Protein AF-A0A6I9MX17-F1 (afdb_monomer)

Sequence (128 aa):
QPFLLFFCVWSLCISLLQRCLQLEPYNEVCQYMKGLSHVAMGQFYEGIKAQTKVMLNDPLLGQKASSEYLKVKYLREYSRYLHSHLDIPVAEYNVDQDLPGNFKNHWAKNLPFLIEDYEEQPGLQPHI

Mean predicted aligned error: 5.18 Å

Structure (mmCIF, N/CA/C/O backbone):
data_AF-A0A6I9MX17-F1
#
_entry.id   AF-A0A6I9MX17-F1
#
loop_
_atom_site.group_PDB
_atom_site.id
_atom_site.type_symbol
_atom_site.label_atom_id
_atom_site.label_alt_id
_atom_site.label_comp_id
_atom_site.label_asym_id
_atom_site.label_entity_id
_atom_site.label_seq_id
_atom_site.pdbx_PDB_ins_code
_atom_site.Cartn_x
_atom_site.Cartn_y
_atom_site.Cartn_z
_atom_site.occupancy
_atom_site.B_iso_or_equiv
_atom_site.auth_seq_id
_atom_site.auth_comp_id
_atom_site.auth_asym_id
_atom_site.auth_atom_id
_atom_site.pdbx_PDB_model_num
ATOM 1 N N . GLN A 1 1 ? 27.988 -2.538 2.826 1.00 56.44 1 GLN A N 1
ATOM 2 C CA . GLN A 1 1 ? 27.744 -2.263 4.262 1.00 56.44 1 GLN A CA 1
ATOM 3 C C . GLN A 1 1 ? 26.447 -1.489 4.558 1.00 56.44 1 GLN A C 1
ATOM 5 O O . GLN A 1 1 ? 25.751 -1.949 5.455 1.00 56.44 1 GLN A O 1
ATOM 10 N N . PRO A 1 2 ? 26.039 -0.414 3.844 1.00 67.62 2 PRO A N 1
ATOM 11 C CA . PR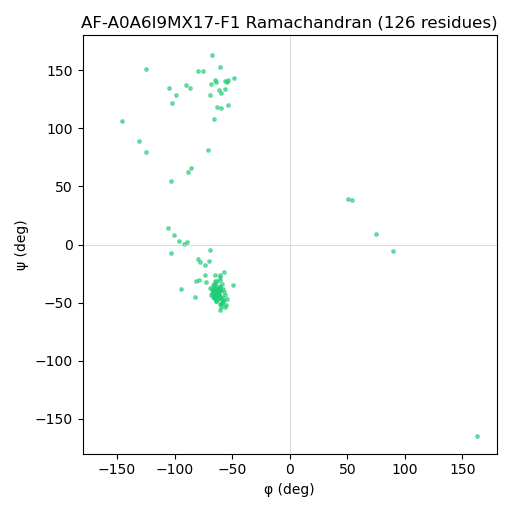O A 1 2 ? 24.799 0.314 4.182 1.00 67.62 2 PRO A CA 1
ATOM 12 C C . PRO A 1 2 ? 23.514 -0.509 3.985 1.00 67.62 2 PRO A C 1
ATOM 14 O O . PRO A 1 2 ? 22.604 -0.416 4.802 1.00 67.62 2 PRO A O 1
ATOM 17 N N . PHE A 1 3 ? 23.471 -1.388 2.976 1.00 67.00 3 PHE A N 1
ATOM 18 C CA . PHE A 1 3 ? 22.344 -2.307 2.773 1.00 67.00 3 PHE A CA 1
ATOM 19 C C . PHE A 1 3 ? 22.108 -3.218 3.983 1.00 67.00 3 PHE A C 1
ATOM 21 O O . PHE A 1 3 ? 20.993 -3.285 4.481 1.00 67.00 3 PHE A O 1
ATOM 28 N N . LEU A 1 4 ? 23.152 -3.855 4.528 1.00 69.62 4 LEU A N 1
ATOM 29 C CA . LEU A 1 4 ? 23.008 -4.727 5.703 1.00 69.62 4 LEU A CA 1
ATOM 30 C C . LEU A 1 4 ? 22.465 -3.979 6.930 1.00 69.62 4 LEU A C 1
ATOM 32 O O . LEU A 1 4 ? 21.668 -4.534 7.681 1.00 69.62 4 LEU A O 1
ATOM 36 N N . LEU A 1 5 ? 22.885 -2.725 7.127 1.00 73.06 5 LEU A N 1
ATOM 37 C CA . LEU A 1 5 ? 22.386 -1.892 8.219 1.00 73.06 5 LEU A CA 1
ATOM 38 C C . LEU A 1 5 ? 20.893 -1.588 8.033 1.00 73.06 5 LEU A C 1
ATOM 40 O O . LEU A 1 5 ? 20.127 -1.716 8.981 1.00 73.06 5 LEU A O 1
ATOM 44 N N . PHE A 1 6 ? 20.476 -1.266 6.806 1.00 74.25 6 PHE A N 1
ATOM 45 C CA . PHE A 1 6 ? 19.072 -1.045 6.461 1.00 74.25 6 PHE A CA 1
ATOM 46 C C . PHE A 1 6 ? 18.225 -2.297 6.735 1.00 74.25 6 PHE A C 1
ATOM 48 O O . PHE A 1 6 ? 17.253 -2.224 7.481 1.00 74.25 6 PHE A O 1
ATOM 55 N N . PHE A 1 7 ? 18.650 -3.465 6.237 1.00 77.38 7 PHE A N 1
ATOM 56 C CA . PHE A 1 7 ? 17.981 -4.746 6.503 1.00 77.38 7 PHE A CA 1
ATOM 57 C C . PHE A 1 7 ? 17.876 -5.053 8.008 1.00 77.38 7 PHE A C 1
ATOM 59 O O . PHE A 1 7 ? 16.836 -5.507 8.486 1.00 77.38 7 PHE A O 1
ATOM 66 N N . CYS A 1 8 ? 18.932 -4.775 8.778 1.00 78.62 8 CYS A N 1
ATOM 67 C CA . CYS A 1 8 ? 18.941 -4.986 10.225 1.00 78.62 8 CYS A CA 1
ATOM 68 C C . CYS A 1 8 ? 17.939 -4.072 10.953 1.00 78.62 8 CYS A C 1
ATOM 70 O O . CYS A 1 8 ? 17.193 -4.538 11.813 1.00 78.62 8 CYS A O 1
ATOM 72 N N . VAL A 1 9 ? 17.870 -2.791 10.573 1.00 88.69 9 VAL A N 1
ATOM 73 C CA . VAL A 1 9 ? 16.949 -1.811 11.174 1.00 88.69 9 VAL A CA 1
ATOM 74 C C . VAL A 1 9 ? 15.490 -2.209 10.953 1.00 88.69 9 VAL A C 1
ATOM 76 O O . VAL A 1 9 ? 14.713 -2.221 11.908 1.00 88.69 9 VAL A O 1
ATOM 79 N N . TRP A 1 10 ? 15.110 -2.588 9.732 1.00 88.38 10 TRP A N 1
ATOM 80 C CA . TRP A 1 10 ? 13.732 -3.000 9.446 1.00 88.38 10 TRP A CA 1
ATOM 81 C C . TRP A 1 10 ? 13.370 -4.335 10.090 1.00 88.38 10 TRP A C 1
ATOM 83 O O . TRP A 1 10 ? 12.270 -4.475 10.618 1.00 88.38 10 TRP A O 1
ATOM 93 N N . SER A 1 11 ? 14.301 -5.290 10.131 1.00 89.50 11 SER A N 1
ATOM 94 C CA . SER A 1 11 ? 14.105 -6.553 10.851 1.00 89.50 11 SER A CA 1
ATOM 95 C C . SER A 1 11 ? 13.861 -6.325 12.350 1.00 89.50 11 SER A C 1
ATOM 97 O O . SER A 1 11 ? 12.902 -6.849 12.925 1.00 89.50 11 SER A O 1
ATOM 99 N N . LEU A 1 12 ? 14.663 -5.458 12.982 1.00 92.62 12 LEU A N 1
ATOM 100 C CA . LEU A 1 12 ? 14.451 -5.063 14.374 1.00 92.62 12 LEU A CA 1
ATOM 101 C C . LEU A 1 12 ? 13.095 -4.365 14.553 1.00 92.62 12 LEU A C 1
ATOM 103 O O . LEU A 1 12 ? 12.365 -4.688 15.492 1.00 92.62 12 LEU A O 1
ATOM 107 N N . CYS A 1 13 ? 12.729 -3.465 13.636 1.00 93.50 13 CYS A N 1
ATOM 108 C CA . CYS A 1 13 ? 11.446 -2.764 13.648 1.00 93.50 13 CYS A CA 1
ATOM 109 C C . CYS A 1 13 ? 10.265 -3.746 13.635 1.00 93.50 13 CYS A C 1
ATOM 111 O O . CYS A 1 13 ? 9.387 -3.659 14.494 1.00 93.50 13 CYS A O 1
ATOM 113 N N . ILE A 1 14 ? 10.289 -4.748 12.748 1.00 95.12 14 ILE A N 1
ATOM 114 C CA . ILE A 1 14 ? 9.260 -5.796 12.678 1.00 95.12 14 ILE A CA 1
ATOM 115 C C . ILE A 1 14 ? 9.120 -6.515 14.027 1.00 95.12 14 ILE A C 1
ATOM 117 O O . ILE A 1 14 ? 8.000 -6.713 14.501 1.00 95.12 14 ILE A O 1
ATOM 121 N N . SER A 1 15 ? 10.234 -6.857 14.686 1.00 94.69 15 SER A N 1
ATOM 122 C CA . SER A 1 15 ? 10.196 -7.545 15.985 1.00 94.69 15 SER A CA 1
ATOM 123 C C . SER A 1 15 ? 9.573 -6.692 17.103 1.00 94.69 15 SER A C 1
ATOM 125 O O . SER A 1 15 ? 8.795 -7.199 17.914 1.00 94.69 15 SER A O 1
ATOM 127 N N . LEU A 1 16 ? 9.861 -5.385 17.125 1.00 95.00 16 LEU A N 1
ATOM 128 C CA . LEU A 1 16 ? 9.291 -4.439 18.088 1.00 95.00 16 LEU A CA 1
ATOM 129 C C . LEU A 1 16 ? 7.793 -4.241 17.849 1.00 95.00 16 LEU A C 1
ATOM 131 O O . LEU A 1 16 ? 7.001 -4.273 18.790 1.00 95.00 16 LEU A O 1
ATOM 135 N N . LEU A 1 17 ? 7.394 -4.106 16.587 1.00 96.12 17 LEU A N 1
ATOM 136 C CA . LEU A 1 17 ? 5.995 -3.954 16.198 1.00 96.12 17 LEU A CA 1
ATOM 137 C C . LEU A 1 17 ? 5.189 -5.220 16.490 1.00 96.12 17 LEU A C 1
ATOM 139 O 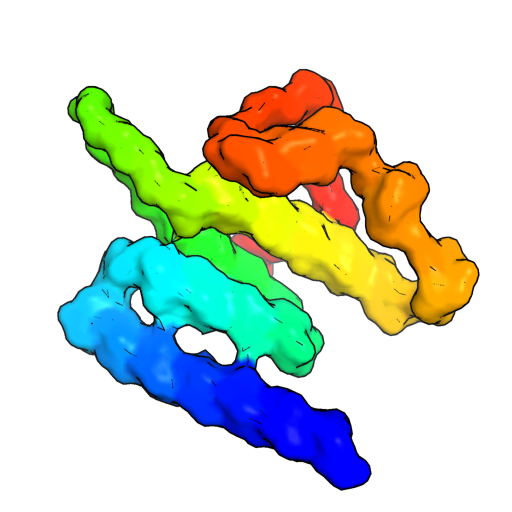O . LEU A 1 17 ? 4.043 -5.136 16.917 1.00 96.12 17 LEU A O 1
ATOM 143 N N . GLN A 1 18 ? 5.791 -6.402 16.351 1.00 95.12 18 GLN A N 1
ATOM 144 C CA . GLN A 1 18 ? 5.152 -7.648 16.763 1.00 95.12 18 GLN A CA 1
ATOM 145 C C . GLN A 1 18 ? 4.868 -7.676 18.269 1.00 95.12 18 GLN A C 1
ATOM 147 O O . GLN A 1 18 ? 3.788 -8.113 18.658 1.00 95.12 18 GLN A O 1
ATOM 152 N N . ARG A 1 19 ? 5.778 -7.167 19.109 1.00 96.50 19 ARG A N 1
ATOM 153 C CA . ARG A 1 19 ? 5.522 -7.010 20.552 1.00 96.50 19 ARG A CA 1
ATOM 154 C C . ARG A 1 19 ? 4.429 -5.979 20.829 1.00 96.50 19 ARG A C 1
ATOM 156 O O . ARG A 1 19 ? 3.569 -6.242 21.659 1.00 96.50 19 ARG A O 1
ATOM 163 N N . CYS A 1 20 ? 4.416 -4.853 20.110 1.00 95.94 20 CYS A N 1
ATOM 164 C CA . CYS A 1 20 ? 3.328 -3.874 20.215 1.00 95.94 20 CYS A CA 1
ATOM 165 C C . CYS A 1 20 ? 1.961 -4.532 19.962 1.00 95.94 20 CYS A C 1
ATOM 167 O O . CYS A 1 20 ? 1.043 -4.392 20.762 1.00 95.94 20 CYS A O 1
ATOM 169 N N . LEU A 1 21 ? 1.854 -5.337 18.902 1.00 94.88 21 LEU A N 1
ATOM 170 C CA . LEU A 1 21 ? 0.610 -6.015 18.529 1.00 94.88 21 LEU A CA 1
ATOM 171 C C . LEU A 1 21 ? 0.232 -7.189 19.443 1.00 94.88 21 LEU A C 1
ATOM 173 O O . LEU A 1 21 ? -0.914 -7.626 19.420 1.00 94.88 21 LEU A O 1
ATOM 177 N N . GLN A 1 22 ? 1.168 -7.716 20.236 1.00 95.69 22 GLN A N 1
ATOM 178 C CA . GLN A 1 22 ? 0.848 -8.676 21.299 1.00 95.69 22 GLN A CA 1
ATOM 179 C C . GLN A 1 22 ? 0.143 -7.998 22.479 1.00 95.69 22 GLN A C 1
ATOM 181 O O . GLN A 1 22 ? -0.688 -8.631 23.123 1.00 95.69 22 GLN A O 1
ATOM 186 N N . LEU A 1 23 ? 0.470 -6.731 22.752 1.00 96.31 23 LEU A N 1
ATOM 187 C CA . LEU A 1 23 ? -0.170 -5.932 23.799 1.00 96.31 23 LEU A CA 1
ATOM 188 C C . LEU A 1 23 ? -1.491 -5.330 23.306 1.00 96.31 23 LEU A C 1
ATOM 190 O O . LEU A 1 23 ? -2.503 -5.414 23.995 1.00 96.31 23 LEU A O 1
ATOM 194 N N . GLU A 1 24 ? -1.492 -4.772 22.094 1.00 93.50 24 GLU A N 1
ATOM 195 C CA . GLU A 1 24 ? -2.647 -4.118 21.476 1.00 93.50 24 GLU A CA 1
ATOM 196 C C . GLU A 1 24 ? -2.867 -4.632 20.039 1.00 93.50 24 GLU A C 1
ATOM 198 O O . GLU A 1 24 ? -2.359 -4.052 19.074 1.00 93.50 24 GLU A O 1
ATOM 203 N N . PRO A 1 25 ? -3.648 -5.714 19.850 1.00 90.00 25 PRO A N 1
ATOM 204 C CA . PRO A 1 25 ? -3.816 -6.357 18.540 1.00 90.00 25 PRO A CA 1
ATOM 205 C C . PRO A 1 25 ? -4.411 -5.461 17.445 1.00 90.00 25 PRO A C 1
ATOM 207 O O . PRO A 1 25 ? -4.128 -5.660 16.259 1.00 90.00 25 PRO A O 1
ATOM 210 N N . TYR A 1 26 ? -5.217 -4.474 17.841 1.00 87.94 26 TYR A N 1
ATOM 211 C CA . TYR A 1 26 ? -5.931 -3.560 16.945 1.00 87.94 26 TYR A CA 1
ATOM 212 C C . TYR A 1 26 ? -5.247 -2.195 16.797 1.00 87.94 26 TYR A C 1
ATOM 214 O O . TYR A 1 26 ? -5.820 -1.294 16.193 1.00 87.94 26 TYR A O 1
ATOM 222 N N . ASN A 1 27 ? -4.030 -2.019 17.327 1.00 92.06 27 ASN A N 1
ATOM 223 C CA . ASN A 1 27 ? -3.307 -0.758 17.202 1.00 92.06 27 ASN A CA 1
ATOM 224 C C . ASN A 1 27 ? -2.935 -0.491 15.731 1.00 92.06 27 ASN A C 1
ATOM 226 O O . ASN A 1 27 ? -2.052 -1.139 15.159 1.00 92.06 27 ASN A O 1
ATOM 230 N N . GLU A 1 28 ? -3.622 0.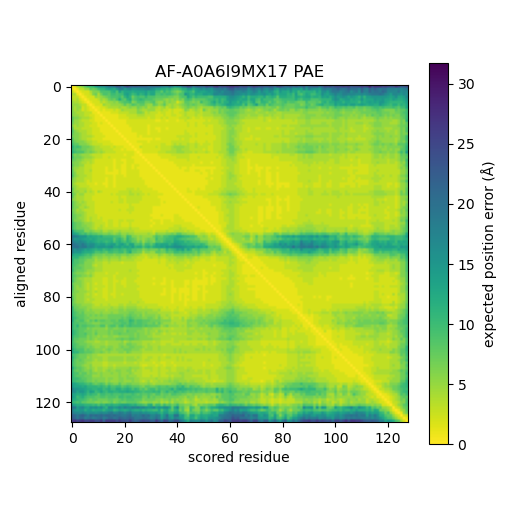472 15.118 1.00 92.50 28 GLU A N 1
ATOM 231 C CA . GLU A 1 28 ? -3.510 0.785 13.691 1.00 92.50 28 GLU A CA 1
ATOM 232 C C . GLU A 1 28 ? -2.113 1.277 13.306 1.00 92.50 28 GLU A C 1
ATOM 234 O O . GLU A 1 28 ? -1.615 0.904 12.247 1.00 92.50 28 GLU A O 1
ATOM 239 N N . VAL A 1 29 ? -1.440 2.033 14.181 1.00 93.75 29 VAL A N 1
ATOM 240 C CA . VAL A 1 29 ? -0.063 2.505 13.964 1.00 93.75 29 VAL A CA 1
ATOM 241 C C . VAL A 1 29 ? 0.897 1.329 13.902 1.00 93.75 29 VAL A C 1
ATOM 243 O O . VAL A 1 29 ? 1.689 1.222 12.964 1.00 93.75 29 VAL A O 1
ATOM 246 N N . CYS A 1 30 ? 0.807 0.409 14.861 1.00 95.12 30 CYS A N 1
ATOM 247 C CA . CYS A 1 30 ? 1.683 -0.753 14.891 1.00 95.12 30 CYS A CA 1
ATOM 248 C C . CYS A 1 30 ? 1.417 -1.711 13.721 1.00 95.12 30 CYS A C 1
ATOM 250 O O . CYS A 1 30 ? 2.368 -2.226 13.132 1.00 95.12 30 CYS A O 1
ATOM 252 N N . GLN A 1 31 ? 0.154 -1.911 13.330 1.00 94.50 31 GLN A N 1
ATOM 253 C CA . GLN A 1 31 ? -0.190 -2.705 12.145 1.00 94.50 31 GLN A CA 1
ATOM 254 C C . GLN A 1 31 ? 0.302 -2.032 10.850 1.00 94.50 31 GLN A C 1
ATOM 256 O O . GLN A 1 31 ? 0.929 -2.689 10.015 1.00 94.50 31 GLN A O 1
ATOM 261 N N . TYR A 1 32 ? 0.085 -0.721 10.698 1.00 95.56 32 TYR A N 1
ATOM 262 C CA . TYR A 1 32 ? 0.517 0.062 9.538 1.00 95.56 32 TYR A CA 1
ATOM 263 C C . TYR A 1 32 ? 2.040 0.031 9.372 1.00 95.56 32 TYR A C 1
ATOM 265 O O . TYR A 1 32 ? 2.548 -0.333 8.309 1.00 95.56 32 TYR A O 1
ATOM 273 N N . MET A 1 33 ? 2.782 0.339 10.440 1.00 96.19 33 MET A N 1
ATOM 274 C CA . MET A 1 33 ? 4.246 0.329 10.425 1.00 96.19 33 MET A CA 1
ATOM 275 C C . MET A 1 33 ? 4.808 -1.072 10.196 1.00 96.19 33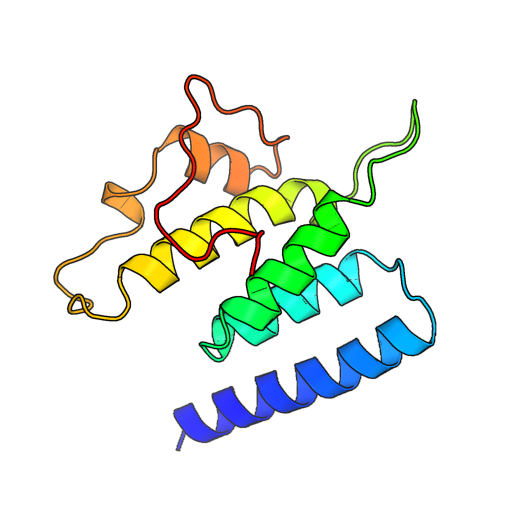 MET A C 1
ATOM 277 O O . MET A 1 33 ? 5.855 -1.215 9.560 1.00 96.19 33 MET A O 1
ATOM 281 N N . LYS A 1 34 ? 4.111 -2.117 10.661 1.00 95.69 34 LYS A N 1
ATOM 282 C CA . LYS A 1 34 ? 4.509 -3.504 10.400 1.00 95.69 34 LYS A CA 1
ATOM 283 C C . LYS A 1 34 ? 4.372 -3.820 8.915 1.00 95.69 34 LYS A C 1
ATOM 285 O O . LYS A 1 34 ? 5.303 -4.366 8.328 1.00 95.69 34 LYS A O 1
ATOM 290 N N . GLY A 1 35 ? 3.255 -3.423 8.306 1.00 95.38 35 GLY A N 1
ATOM 291 C CA . GLY A 1 35 ? 3.037 -3.552 6.868 1.00 95.38 35 GLY A CA 1
ATOM 292 C C . GLY A 1 35 ? 4.111 -2.836 6.051 1.00 95.38 35 GLY A C 1
ATOM 293 O O . GLY A 1 35 ? 4.723 -3.445 5.179 1.00 95.38 35 GLY A O 1
ATOM 294 N N . LEU A 1 36 ? 4.399 -1.573 6.382 1.00 95.62 36 LEU A N 1
ATOM 295 C CA . LEU A 1 36 ? 5.451 -0.791 5.727 1.00 95.62 36 LEU A CA 1
ATOM 296 C C . LEU A 1 36 ? 6.834 -1.448 5.860 1.00 95.62 36 LEU A C 1
ATOM 298 O O . LEU A 1 36 ? 7.558 -1.556 4.874 1.00 95.62 36 LEU A O 1
ATOM 302 N N . SER A 1 37 ? 7.182 -1.922 7.058 1.00 96.06 37 SER A N 1
ATOM 303 C CA . SER A 1 37 ? 8.475 -2.567 7.317 1.00 96.06 37 SER A CA 1
ATOM 304 C C . SER A 1 37 ? 8.656 -3.859 6.518 1.00 96.06 37 SER A C 1
ATOM 306 O O . SER A 1 37 ? 9.733 -4.099 5.978 1.00 96.06 37 SER A O 1
ATOM 308 N N . HIS A 1 38 ? 7.608 -4.681 6.399 1.00 96.19 38 HIS A N 1
ATOM 309 C CA . HIS A 1 38 ? 7.652 -5.884 5.564 1.00 96.19 38 HIS A CA 1
ATOM 310 C C . HIS A 1 38 ? 7.856 -5.539 4.083 1.00 96.19 38 HIS A C 1
ATOM 312 O O . HIS A 1 38 ? 8.702 -6.146 3.431 1.00 96.19 38 HIS A O 1
ATOM 318 N N . VAL A 1 39 ? 7.149 -4.533 3.560 1.00 94.88 39 VAL A N 1
ATOM 319 C CA . VAL A 1 39 ? 7.306 -4.076 2.166 1.00 94.88 39 VAL A CA 1
ATOM 320 C C . VAL A 1 39 ? 8.712 -3.535 1.911 1.00 94.88 39 VAL A C 1
ATOM 322 O O . VAL A 1 39 ? 9.328 -3.898 0.914 1.00 94.88 39 VAL A O 1
ATOM 325 N N . ALA A 1 40 ? 9.264 -2.743 2.836 1.00 93.38 40 ALA A N 1
ATOM 326 C CA . ALA A 1 40 ? 10.636 -2.234 2.746 1.00 93.38 40 ALA A CA 1
ATOM 327 C C . ALA A 1 40 ? 11.694 -3.355 2.720 1.00 93.38 40 ALA A C 1
ATOM 329 O O . ALA A 1 40 ? 12.776 -3.174 2.167 1.00 93.38 40 ALA A O 1
ATOM 330 N N . MET A 1 41 ? 11.370 -4.518 3.292 1.00 93.31 41 MET A N 1
ATOM 331 C CA . MET A 1 41 ? 12.197 -5.728 3.285 1.00 93.31 41 MET A CA 1
ATOM 332 C C . MET A 1 41 ? 11.936 -6.644 2.077 1.00 93.31 41 MET A C 1
ATOM 334 O O . MET A 1 41 ? 12.516 -7.726 2.007 1.00 93.31 41 MET A O 1
ATOM 338 N N . GLY A 1 42 ? 11.048 -6.260 1.152 1.00 91.75 42 GLY A N 1
ATOM 339 C CA . GLY A 1 42 ? 10.629 -7.087 0.015 1.00 91.75 42 GLY A CA 1
ATOM 340 C C . GLY A 1 42 ? 9.667 -8.228 0.381 1.00 91.75 42 GLY A C 1
ATOM 341 O O . GLY A 1 42 ? 9.362 -9.080 -0.447 1.00 91.75 42 GLY A O 1
ATOM 342 N N . GLN A 1 43 ? 9.160 -8.267 1.615 1.00 93.88 43 GLN A N 1
ATOM 343 C CA . GLN A 1 43 ? 8.224 -9.282 2.106 1.00 93.88 43 GLN A CA 1
ATOM 344 C C . GLN A 1 43 ? 6.775 -8.861 1.812 1.00 93.88 43 GLN A C 1
ATOM 346 O O . GLN A 1 43 ? 5.974 -8.641 2.723 1.00 93.88 43 GLN A O 1
ATOM 351 N N . PHE A 1 44 ? 6.434 -8.718 0.529 1.00 93.50 44 PHE A N 1
ATOM 352 C CA . PHE A 1 44 ? 5.161 -8.133 0.084 1.00 93.50 44 PHE A CA 1
ATOM 353 C C . PHE A 1 44 ? 3.921 -8.854 0.621 1.00 93.50 44 PHE A C 1
ATOM 355 O O . PHE A 1 44 ? 2.968 -8.186 1.009 1.00 93.50 44 PHE A O 1
ATOM 362 N N . TYR A 1 45 ? 3.940 -10.189 0.710 1.00 92.62 45 TYR A N 1
ATOM 363 C CA . TYR A 1 45 ? 2.812 -10.967 1.237 1.00 92.62 45 TYR A CA 1
ATOM 364 C C . TYR A 1 45 ? 2.474 -10.593 2.687 1.00 92.62 45 TYR A C 1
ATOM 366 O O . TYR A 1 45 ? 1.346 -10.199 2.985 1.00 92.62 45 TYR A O 1
ATOM 374 N N . GLU A 1 46 ? 3.460 -10.633 3.587 1.00 94.00 46 GLU A N 1
ATOM 375 C CA . GLU A 1 46 ? 3.263 -10.249 4.991 1.00 94.00 46 GLU A CA 1
ATOM 376 C C . GLU A 1 46 ? 2.930 -8.756 5.134 1.00 94.00 46 GLU A C 1
ATOM 378 O O . GLU A 1 46 ? 2.128 -8.372 5.991 1.00 94.00 46 GLU A O 1
ATOM 383 N N . GLY A 1 47 ? 3.483 -7.917 4.252 1.00 94.81 47 GLY A N 1
ATOM 384 C CA . GLY A 1 47 ? 3.164 -6.495 4.159 1.00 94.81 47 GLY A CA 1
ATOM 385 C C . GLY A 1 47 ? 1.692 -6.234 3.843 1.00 94.81 47 GLY A C 1
ATOM 386 O O . GLY A 1 47 ? 0.996 -5.583 4.626 1.00 94.81 47 GLY A O 1
ATOM 387 N N . ILE A 1 48 ? 1.199 -6.800 2.739 1.00 93.50 48 ILE A N 1
ATOM 388 C CA . ILE A 1 48 ? -0.190 -6.672 2.275 1.00 93.50 48 ILE A CA 1
ATOM 389 C C . ILE A 1 48 ? -1.162 -7.292 3.279 1.00 93.50 48 ILE A C 1
ATOM 391 O O . ILE A 1 48 ? -2.216 -6.716 3.563 1.00 93.50 48 ILE A O 1
ATOM 395 N N . LYS A 1 49 ? -0.797 -8.417 3.899 1.00 92.19 49 LYS A N 1
ATOM 396 C CA . LYS A 1 49 ? -1.580 -9.039 4.971 1.00 92.19 49 LYS A CA 1
ATOM 397 C C . LYS A 1 49 ? -1.743 -8.110 6.175 1.00 92.19 49 LYS A C 1
ATOM 399 O O . LYS A 1 49 ? -2.851 -7.974 6.689 1.00 92.19 49 LYS A O 1
ATOM 404 N N . ALA A 1 50 ? -0.673 -7.454 6.629 1.00 93.62 50 ALA A N 1
ATOM 405 C CA . ALA A 1 50 ? -0.738 -6.498 7.737 1.00 93.62 50 ALA A CA 1
ATOM 406 C C . ALA A 1 50 ? -1.541 -5.236 7.373 1.00 93.62 50 ALA A C 1
ATOM 408 O O . ALA A 1 50 ? -2.371 -4.788 8.160 1.00 93.62 50 ALA A O 1
ATOM 409 N N . GLN A 1 51 ? -1.362 -4.709 6.160 1.00 94.19 51 GLN A N 1
ATOM 410 C CA . GLN A 1 51 ? -2.121 -3.562 5.647 1.00 94.19 51 GLN A CA 1
ATOM 411 C C . GLN A 1 51 ? -3.623 -3.861 5.572 1.00 94.19 51 GLN A C 1
ATOM 413 O O . GLN A 1 51 ? -4.444 -3.060 6.014 1.00 94.19 51 GLN A O 1
ATOM 418 N N . THR A 1 52 ? -3.984 -5.051 5.088 1.00 92.00 52 THR A N 1
ATOM 419 C CA . THR A 1 52 ? -5.378 -5.503 5.008 1.00 92.00 52 THR A CA 1
ATOM 420 C C . THR A 1 52 ? -6.027 -5.559 6.392 1.00 92.00 52 THR A C 1
ATOM 422 O O . THR A 1 52 ? -7.183 -5.180 6.526 1.00 92.00 52 THR A O 1
ATOM 425 N N . LYS A 1 53 ? -5.293 -5.929 7.453 1.00 91.62 53 LYS A N 1
ATOM 426 C CA . LYS A 1 53 ? -5.832 -5.893 8.826 1.00 91.62 53 LYS A CA 1
ATOM 427 C C . LYS A 1 53 ? -6.230 -4.489 9.279 1.00 91.62 53 LYS A C 1
ATOM 429 O O . LYS A 1 53 ? -7.257 -4.355 9.926 1.00 91.62 53 LYS A O 1
ATOM 434 N N . VAL A 1 54 ? -5.456 -3.458 8.930 1.00 91.25 54 VAL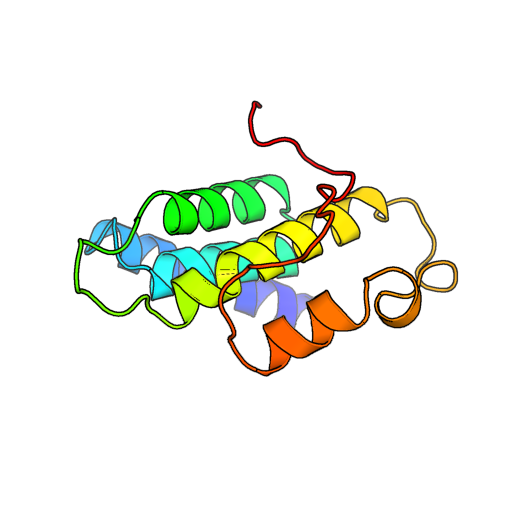 A N 1
ATOM 435 C CA . VAL A 1 54 ? -5.827 -2.061 9.233 1.00 91.25 54 VAL A CA 1
ATOM 436 C C . VAL A 1 54 ? -7.093 -1.674 8.475 1.00 91.25 54 VAL A C 1
ATOM 438 O O . VAL A 1 54 ? -7.964 -1.025 9.036 1.00 91.25 54 VAL A O 1
ATOM 441 N N . MET A 1 55 ? -7.223 -2.107 7.218 1.00 89.31 55 MET A N 1
ATOM 442 C CA . MET A 1 55 ? -8.411 -1.826 6.407 1.00 89.31 55 MET A CA 1
ATOM 443 C C . MET A 1 55 ? -9.690 -2.467 6.950 1.00 89.31 55 MET A C 1
ATOM 445 O O . MET A 1 55 ? -10.763 -1.955 6.667 1.00 89.31 55 MET A O 1
ATOM 449 N N . LEU A 1 56 ? -9.582 -3.572 7.693 1.00 88.56 56 LEU A N 1
ATOM 450 C CA . LEU A 1 56 ? -10.724 -4.236 8.330 1.00 88.56 56 LEU A CA 1
ATOM 451 C C . LEU A 1 56 ? -11.162 -3.552 9.636 1.00 88.56 56 LEU A C 1
ATOM 453 O O . LEU A 1 56 ? -12.241 -3.853 10.143 1.00 88.56 56 LEU A O 1
ATOM 457 N N . ASN A 1 57 ? -10.353 -2.638 10.180 1.00 84.62 57 ASN A N 1
ATOM 458 C CA . ASN A 1 57 ? -10.699 -1.849 11.359 1.00 84.62 57 ASN A CA 1
ATOM 459 C C . ASN A 1 57 ? -11.491 -0.604 10.935 1.00 84.62 57 ASN A C 1
ATOM 461 O O . ASN A 1 57 ? -11.003 0.519 11.042 1.00 84.62 57 ASN A O 1
ATOM 465 N N . ASP A 1 58 ? -12.696 -0.800 10.398 1.00 79.75 58 ASP A N 1
ATOM 466 C CA . ASP A 1 58 ? -13.519 0.326 9.961 1.00 79.75 58 ASP A CA 1
ATOM 467 C C . ASP A 1 58 ? -13.825 1.276 11.137 1.00 79.75 58 ASP A C 1
ATOM 469 O O . ASP A 1 58 ? -14.268 0.821 12.199 1.00 79.75 58 ASP A O 1
ATOM 473 N N . PRO A 1 59 ? -13.616 2.599 10.970 1.00 78.69 59 PRO A N 1
ATOM 474 C CA . PRO A 1 59 ? -13.973 3.576 11.985 1.00 78.69 59 PRO A CA 1
ATOM 475 C C . PRO A 1 59 ? -15.456 3.460 12.332 1.00 78.69 59 PRO A C 1
ATOM 477 O O . PRO A 1 59 ? -16.312 3.404 11.446 1.00 78.69 59 PRO A O 1
ATOM 480 N N . LEU A 1 60 ? -15.772 3.463 13.628 1.00 79.12 60 LEU A N 1
ATOM 481 C CA . LEU A 1 60 ? -17.160 3.461 14.082 1.00 79.12 60 LEU A CA 1
ATOM 482 C C . LEU A 1 60 ? -17.899 4.704 13.568 1.00 79.12 60 LEU A C 1
ATOM 484 O O . LEU A 1 60 ? -17.304 5.762 13.348 1.00 79.12 60 LEU A O 1
ATOM 488 N N . LEU A 1 61 ? -19.220 4.591 13.406 1.00 76.31 61 LEU A N 1
ATOM 489 C CA . LEU A 1 61 ? -20.059 5.682 12.910 1.00 76.31 61 LEU A CA 1
ATOM 490 C C . LEU A 1 61 ? -19.855 6.955 13.756 1.00 76.31 61 LEU A C 1
ATOM 492 O O . LEU A 1 61 ? -20.102 6.957 14.960 1.00 76.31 61 LEU A O 1
ATOM 496 N N . GLY A 1 62 ? -19.407 8.042 13.122 1.00 75.50 62 GLY A N 1
ATOM 497 C CA . GLY A 1 62 ? -19.133 9.325 13.785 1.00 75.50 62 GLY A CA 1
ATOM 498 C C . GLY A 1 62 ? -17.708 9.488 14.329 1.00 75.50 62 GLY A C 1
ATOM 499 O O . GLY A 1 62 ? -17.349 10.586 14.754 1.00 75.50 62 GLY A O 1
ATOM 500 N N . GLN A 1 63 ? -16.871 8.450 14.271 1.00 81.88 63 GLN A N 1
ATOM 501 C CA . GLN A 1 63 ? -15.452 8.548 14.591 1.00 81.88 63 GLN A CA 1
ATOM 502 C C . GLN A 1 63 ? -14.653 8.965 13.352 1.00 81.88 63 GLN A C 1
ATOM 504 O O . GLN A 1 63 ? -14.834 8.445 12.251 1.00 81.88 63 GLN A O 1
ATOM 509 N N . LYS A 1 64 ? -13.734 9.918 13.530 1.00 83.69 64 LYS A N 1
ATOM 510 C CA . LYS A 1 64 ? -12.799 10.296 12.471 1.00 83.69 64 LYS A CA 1
ATOM 511 C C . LYS A 1 64 ? -11.810 9.151 12.245 1.00 83.69 64 LYS A C 1
ATOM 513 O O . LYS A 1 64 ? -11.173 8.705 13.197 1.00 83.69 64 LYS A O 1
ATOM 518 N N . ALA A 1 65 ? -11.658 8.729 10.992 1.00 86.75 65 ALA A N 1
ATOM 519 C CA . ALA A 1 65 ? -10.629 7.774 10.598 1.00 86.75 65 ALA A CA 1
ATOM 520 C C . ALA A 1 65 ? -9.231 8.271 10.999 1.00 86.75 65 ALA A C 1
ATOM 522 O O . ALA A 1 65 ? -8.927 9.464 10.870 1.00 86.75 65 ALA A O 1
ATOM 523 N N . SER A 1 66 ? -8.377 7.359 11.459 1.00 91.00 66 SER A N 1
ATOM 524 C CA . SER A 1 66 ? -6.975 7.674 11.724 1.00 91.00 66 SER A CA 1
ATOM 525 C C . SER A 1 66 ? -6.212 7.976 10.432 1.00 91.00 66 SER A C 1
ATOM 527 O O . SER A 1 66 ? -6.634 7.645 9.321 1.00 91.00 66 SER A O 1
ATOM 529 N N . SER A 1 67 ? -5.046 8.600 10.579 1.00 91.69 67 SER A N 1
ATOM 530 C CA . SER A 1 67 ? -4.130 8.856 9.463 1.00 91.69 67 SER A CA 1
AT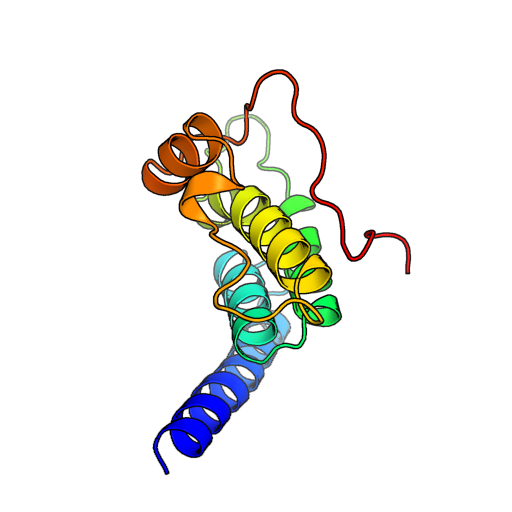OM 531 C C . SER A 1 67 ? -3.674 7.545 8.816 1.00 91.69 67 SER A C 1
ATOM 533 O O . SER A 1 67 ? -3.593 7.432 7.596 1.00 91.69 67 SER A O 1
ATOM 535 N N . GLU A 1 68 ? -3.422 6.536 9.641 1.00 93.38 68 GLU A N 1
ATOM 536 C CA . GLU A 1 68 ? -2.971 5.204 9.263 1.00 93.38 68 GLU A CA 1
ATOM 537 C C . GLU A 1 68 ? -4.039 4.483 8.443 1.00 93.38 68 GLU A C 1
ATOM 539 O O . GLU A 1 68 ? -3.731 3.965 7.371 1.00 93.38 68 GLU A O 1
ATOM 544 N N . TYR A 1 69 ? -5.300 4.531 8.883 1.00 92.12 69 TYR A N 1
ATOM 545 C CA . TYR A 1 69 ? -6.432 3.980 8.139 1.00 92.12 69 TYR A CA 1
ATOM 546 C C . TYR A 1 69 ? -6.613 4.674 6.778 1.00 92.12 69 TYR A C 1
ATOM 548 O O . TYR A 1 69 ? -6.846 4.019 5.762 1.00 92.12 69 TYR A O 1
ATOM 556 N N . LEU A 1 70 ? -6.457 6.000 6.714 1.00 92.50 70 LEU A N 1
ATOM 557 C CA . LEU A 1 70 ? -6.556 6.735 5.446 1.00 92.50 70 LEU A CA 1
ATOM 558 C C . LEU A 1 70 ? -5.413 6.374 4.483 1.00 92.50 70 LEU A C 1
ATOM 560 O O . LEU A 1 70 ? -5.635 6.228 3.281 1.00 92.50 70 LEU A O 1
ATOM 564 N N . LYS A 1 71 ? -4.194 6.195 5.004 1.00 93.62 71 LYS A N 1
ATOM 565 C CA . LYS A 1 71 ? -2.992 5.894 4.211 1.00 93.62 71 LYS A CA 1
ATOM 566 C C . LYS A 1 71 ? -2.888 4.440 3.775 1.00 93.62 71 LYS A C 1
ATOM 568 O O . LYS A 1 71 ? -2.281 4.171 2.739 1.00 93.62 71 LYS A O 1
ATOM 573 N N . VAL A 1 72 ? -3.421 3.497 4.554 1.00 94.38 72 VAL A N 1
ATOM 574 C CA . VAL A 1 72 ? -3.119 2.074 4.354 1.00 94.38 72 VAL A CA 1
ATOM 575 C C . VAL A 1 72 ? -3.604 1.547 3.004 1.00 94.38 72 VAL A C 1
ATOM 577 O O . VAL A 1 72 ? -2.935 0.703 2.416 1.00 94.38 72 VAL A O 1
ATOM 580 N N . LYS A 1 73 ? -4.704 2.093 2.468 1.00 92.62 73 LY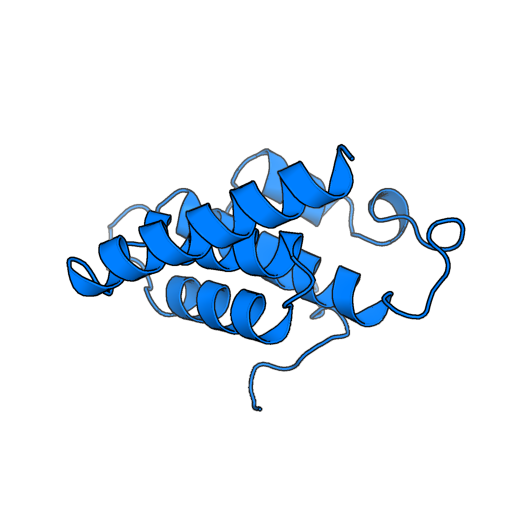S A N 1
ATOM 581 C CA . LYS A 1 73 ? -5.207 1.741 1.131 1.00 92.62 73 LYS A CA 1
ATOM 582 C C . LYS A 1 73 ? -4.204 2.127 0.039 1.00 92.62 73 LYS A C 1
ATOM 584 O O . LYS A 1 73 ? -3.861 1.287 -0.785 1.00 92.62 73 LYS A O 1
ATOM 589 N N . TYR A 1 74 ? -3.645 3.340 0.093 1.00 94.44 74 TYR A N 1
ATOM 590 C CA . TYR A 1 74 ? -2.585 3.763 -0.832 1.00 94.44 74 TYR A CA 1
ATOM 591 C C . TYR A 1 74 ? -1.320 2.916 -0.677 1.00 94.44 74 TYR A C 1
ATOM 593 O O . TYR A 1 74 ? -0.746 2.477 -1.670 1.00 94.44 74 TYR A O 1
ATOM 601 N N . LEU A 1 75 ? -0.909 2.637 0.565 1.00 94.88 75 LEU A N 1
ATOM 602 C CA . LEU A 1 75 ? 0.262 1.804 0.832 1.00 94.88 75 LEU A CA 1
ATOM 603 C C . LEU A 1 75 ? 0.082 0.381 0.277 1.00 94.88 75 LEU A C 1
ATOM 605 O O . LEU A 1 75 ? 1.033 -0.186 -0.260 1.00 94.88 75 LEU A O 1
ATOM 609 N N . ARG A 1 76 ? -1.124 -0.187 0.371 1.00 94.19 76 ARG A N 1
ATOM 610 C CA . ARG A 1 76 ? -1.443 -1.503 -0.189 1.00 94.19 76 ARG A CA 1
ATOM 611 C C . ARG A 1 76 ? -1.333 -1.527 -1.703 1.00 94.19 76 ARG A C 1
ATOM 613 O O . ARG A 1 76 ? -0.658 -2.402 -2.236 1.00 94.19 76 ARG A O 1
ATOM 620 N N . GLU A 1 77 ? -1.930 -0.559 -2.387 1.00 93.25 77 GLU A N 1
ATOM 621 C CA . GLU A 1 77 ? -1.845 -0.484 -3.850 1.00 93.25 77 GLU A CA 1
ATOM 622 C C . GLU A 1 77 ? -0.415 -0.223 -4.325 1.00 93.25 77 GLU A C 1
ATOM 624 O O . GLU A 1 77 ? 0.049 -0.869 -5.260 1.00 93.25 77 GLU A O 1
ATOM 629 N N . TYR A 1 78 ? 0.342 0.608 -3.607 1.00 94.12 78 TYR A N 1
ATOM 630 C CA . TYR A 1 78 ? 1.770 0.777 -3.859 1.00 94.12 78 TYR A CA 1
ATOM 631 C C . TYR A 1 78 ? 2.558 -0.530 -3.664 1.00 94.12 78 TYR A C 1
ATO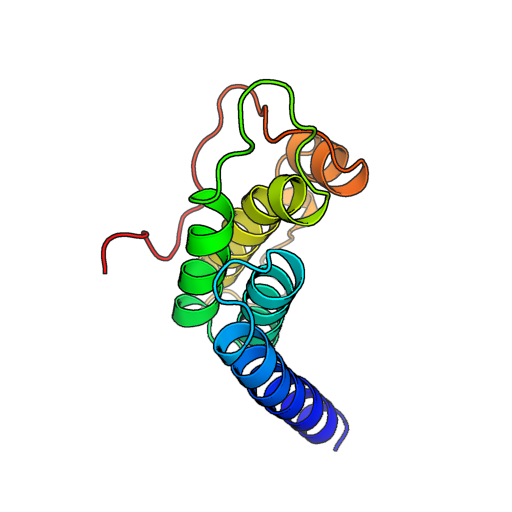M 633 O O . TYR A 1 78 ? 3.431 -0.862 -4.460 1.00 94.12 78 TYR A O 1
ATOM 641 N N . SER A 1 79 ? 2.224 -1.316 -2.638 1.00 95.12 79 SER A N 1
ATOM 642 C CA . SER A 1 79 ? 2.859 -2.617 -2.385 1.00 95.12 79 SER A CA 1
ATOM 643 C C . SER A 1 79 ? 2.554 -3.628 -3.494 1.00 95.12 79 SER A C 1
ATOM 645 O O . SER A 1 79 ? 3.439 -4.381 -3.892 1.00 95.12 79 SER A O 1
ATOM 647 N N . ARG A 1 80 ? 1.319 -3.636 -4.013 1.00 93.69 80 ARG A N 1
ATOM 648 C CA . ARG A 1 80 ? 0.907 -4.474 -5.152 1.00 93.69 80 ARG A CA 1
ATOM 649 C C . ARG A 1 80 ? 1.630 -4.067 -6.431 1.00 93.69 80 ARG A C 1
ATOM 651 O O . ARG A 1 80 ? 2.191 -4.933 -7.093 1.00 93.69 80 ARG A O 1
ATOM 658 N N . TYR A 1 81 ? 1.687 -2.765 -6.708 1.00 93.75 81 TYR A N 1
ATOM 659 C CA . TYR A 1 81 ? 2.446 -2.200 -7.820 1.00 93.75 81 TYR A CA 1
ATOM 660 C C . TYR A 1 81 ? 3.920 -2.629 -7.767 1.00 93.75 81 TYR A C 1
ATOM 662 O O . TYR A 1 81 ? 4.437 -3.193 -8.724 1.00 93.75 81 TYR A O 1
ATOM 670 N N . LEU A 1 82 ? 4.598 -2.448 -6.630 1.00 93.25 82 LEU A N 1
ATOM 671 C CA . LEU A 1 82 ? 5.997 -2.867 -6.495 1.00 93.25 82 LEU A CA 1
ATOM 672 C C . LEU A 1 82 ? 6.168 -4.377 -6.701 1.00 93.25 82 LEU A C 1
ATOM 674 O O . LEU A 1 82 ? 7.129 -4.804 -7.335 1.00 93.25 82 LEU A O 1
ATOM 678 N N . HIS A 1 83 ? 5.232 -5.182 -6.193 1.00 93.69 83 HIS A N 1
ATOM 679 C CA . HIS A 1 83 ? 5.262 -6.630 -6.369 1.00 93.69 83 HIS A CA 1
ATOM 680 C C . HIS A 1 83 ? 5.113 -7.053 -7.841 1.00 93.69 83 HIS A C 1
ATOM 682 O O . HIS A 1 83 ? 5.795 -7.977 -8.273 1.00 93.69 83 HIS A O 1
ATOM 688 N N . SER A 1 84 ? 4.241 -6.410 -8.626 1.00 92.81 84 SER A N 1
ATOM 689 C CA . SER A 1 84 ? 4.089 -6.733 -10.057 1.00 92.81 84 SER A CA 1
ATOM 690 C C . SER A 1 84 ? 5.285 -6.322 -10.915 1.00 92.81 84 SER A C 1
ATOM 692 O O . SER A 1 84 ? 5.420 -6.826 -12.026 1.00 92.81 84 SER A O 1
ATOM 694 N N . HIS A 1 85 ? 6.176 -5.479 -10.389 1.00 92.88 85 HIS A N 1
ATOM 695 C CA . HIS A 1 85 ? 7.378 -5.009 -11.078 1.00 92.88 85 HIS A CA 1
ATOM 696 C C . HIS A 1 85 ? 8.671 -5.655 -10.558 1.00 92.88 85 HIS A C 1
ATOM 698 O O . HIS A 1 85 ? 9.757 -5.184 -10.882 1.00 92.88 85 HIS A O 1
ATOM 704 N N . LEU A 1 86 ? 8.592 -6.741 -9.774 1.00 90.81 86 LEU A N 1
ATOM 705 C CA . LEU A 1 86 ? 9.779 -7.412 -9.218 1.00 90.81 86 LEU A CA 1
ATOM 706 C C . LEU A 1 86 ? 10.758 -7.921 -10.281 1.00 90.81 86 LEU A C 1
ATOM 708 O O . LEU A 1 86 ? 11.967 -7.891 -10.056 1.00 90.81 86 LEU A O 1
ATOM 712 N N . ASP A 1 87 ? 10.233 -8.355 -11.425 1.00 91.31 87 ASP A N 1
ATOM 713 C CA . ASP A 1 87 ? 11.018 -8.883 -12.544 1.00 91.31 87 ASP A CA 1
ATOM 714 C C . ASP A 1 87 ? 11.311 -7.821 -13.621 1.00 91.31 87 ASP A C 1
ATOM 716 O O . ASP A 1 87 ? 11.919 -8.126 -14.647 1.00 91.31 87 ASP A O 1
ATOM 720 N N . ILE A 1 88 ? 10.887 -6.571 -13.400 1.00 92.31 88 ILE A N 1
ATOM 721 C CA . ILE A 1 88 ? 11.085 -5.457 -14.329 1.00 92.31 88 ILE A CA 1
ATOM 722 C C . ILE A 1 88 ? 12.293 -4.637 -13.853 1.00 92.31 88 ILE A C 1
ATOM 724 O O . ILE A 1 88 ? 12.348 -4.238 -12.685 1.00 92.31 88 ILE A O 1
ATOM 728 N N . PRO A 1 89 ? 13.283 -4.355 -14.718 1.00 93.12 89 PRO A N 1
ATOM 729 C CA . PRO A 1 89 ? 14.410 -3.507 -14.352 1.00 93.12 89 PRO A CA 1
ATOM 730 C C . PRO A 1 89 ? 13.952 -2.142 -13.823 1.00 93.12 89 PRO A C 1
ATOM 732 O O . PRO A 1 89 ? 13.062 -1.513 -14.382 1.00 93.12 89 PRO A O 1
ATOM 735 N N . VAL A 1 90 ? 14.619 -1.627 -12.784 1.00 88.25 90 VAL A N 1
ATOM 736 C CA . VAL A 1 90 ? 14.267 -0.338 -12.141 1.00 88.25 90 VAL A CA 1
ATOM 737 C C . VAL A 1 90 ? 14.273 0.851 -13.114 1.00 88.25 90 VAL A C 1
ATOM 739 O O . VAL A 1 90 ? 13.616 1.854 -12.866 1.00 88.25 90 VAL A O 1
ATOM 742 N N . ALA A 1 91 ? 15.005 0.754 -14.226 1.00 93.50 91 ALA A N 1
ATOM 743 C CA . ALA A 1 91 ? 15.029 1.783 -15.265 1.00 93.50 91 ALA A CA 1
ATOM 744 C C . ALA A 1 91 ? 13.796 1.764 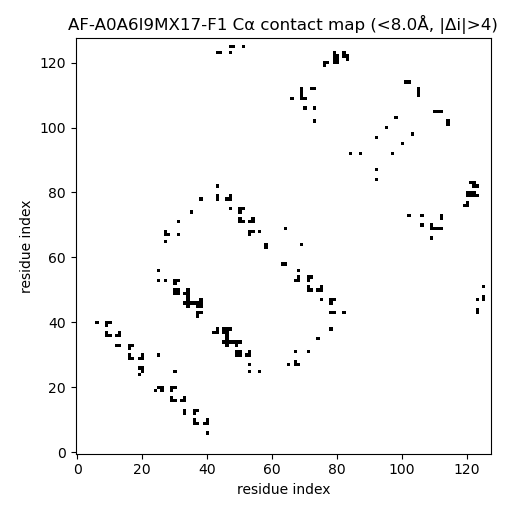-16.191 1.00 93.50 91 ALA A C 1
ATOM 746 O O . ALA A 1 91 ? 13.595 2.718 -16.939 1.00 93.50 91 ALA A O 1
ATOM 747 N N . GLU A 1 92 ? 13.010 0.686 -16.171 1.00 92.75 92 GLU A N 1
ATOM 748 C CA . GLU A 1 92 ? 11.905 0.428 -17.102 1.00 92.75 92 GLU A CA 1
ATOM 749 C C . GLU A 1 92 ? 10.523 0.686 -16.493 1.00 92.75 92 GLU A C 1
ATOM 751 O O . GLU A 1 92 ? 9.536 0.674 -17.222 1.00 92.75 92 GLU A O 1
ATOM 756 N N . TYR A 1 93 ? 10.444 0.964 -15.189 1.00 92.50 93 TYR A N 1
ATOM 757 C CA . TYR A 1 93 ? 9.204 1.372 -14.533 1.00 92.50 93 TYR A CA 1
ATOM 758 C C . TYR A 1 93 ? 9.378 2.696 -13.798 1.00 92.50 93 TYR A C 1
ATOM 760 O O . TYR A 1 93 ? 10.462 3.032 -13.313 1.00 92.50 93 TYR A O 1
ATOM 768 N N . ASN A 1 94 ? 8.294 3.457 -13.686 1.00 92.06 94 ASN A N 1
ATOM 769 C CA . ASN A 1 94 ? 8.311 4.741 -13.017 1.00 92.06 94 ASN A CA 1
ATOM 770 C C . ASN A 1 94 ? 6.984 4.991 -12.306 1.00 92.06 94 ASN A C 1
ATOM 772 O O . ASN A 1 94 ? 6.003 5.403 -12.915 1.00 92.06 94 ASN A O 1
ATOM 776 N N . VAL A 1 95 ? 7.013 4.884 -10.976 1.00 89.75 95 VAL A N 1
ATOM 777 C CA . VAL A 1 95 ? 5.869 5.142 -10.086 1.00 89.75 95 VAL A CA 1
ATOM 778 C C . VAL A 1 95 ? 5.183 6.475 -10.398 1.00 89.75 95 VAL A C 1
ATOM 780 O O . VAL A 1 95 ? 3.965 6.593 -10.270 1.00 89.75 95 VAL A O 1
ATOM 783 N N . ASP A 1 96 ? 5.942 7.497 -10.808 1.00 88.38 96 ASP A N 1
ATOM 784 C CA . ASP A 1 96 ? 5.373 8.801 -11.110 1.00 88.38 96 ASP A CA 1
ATOM 785 C C . ASP A 1 96 ? 4.586 8.856 -12.419 1.00 88.38 96 ASP A C 1
ATOM 787 O O . ASP A 1 96 ? 3.701 9.707 -12.541 1.00 88.38 96 ASP A O 1
ATOM 791 N N . GLN A 1 97 ? 4.897 7.988 -13.374 1.00 91.75 97 GLN A N 1
ATOM 792 C CA . GLN A 1 97 ? 4.189 7.885 -14.647 1.00 91.75 97 GLN A CA 1
ATOM 793 C C . GLN A 1 97 ? 3.092 6.821 -14.585 1.00 91.75 97 GLN A C 1
ATOM 795 O O . GLN A 1 97 ? 2.003 7.045 -15.108 1.00 91.75 97 GLN A O 1
ATOM 800 N N . ASP A 1 98 ? 3.366 5.715 -13.898 1.00 91.62 98 ASP A N 1
ATOM 801 C CA . ASP A 1 98 ? 2.524 4.523 -13.898 1.00 91.62 98 ASP A CA 1
ATOM 802 C C . ASP A 1 98 ? 1.341 4.647 -12.926 1.00 91.62 98 ASP A C 1
ATOM 804 O O . ASP A 1 98 ? 0.260 4.118 -13.188 1.00 91.62 98 ASP A O 1
ATOM 808 N N . LEU A 1 99 ? 1.500 5.382 -11.814 1.00 90.00 99 LEU A N 1
ATOM 809 C CA . LEU A 1 99 ? 0.397 5.636 -10.885 1.00 90.00 99 LEU A CA 1
ATOM 810 C C . LEU A 1 99 ? -0.383 6.915 -11.238 1.00 90.00 99 LEU A C 1
ATOM 812 O O . LEU A 1 99 ? 0.222 7.972 -11.461 1.00 90.00 99 LEU A O 1
ATOM 816 N N . PRO A 1 100 ? -1.730 6.882 -11.164 1.00 90.31 100 PRO A N 1
ATOM 817 C CA . PRO A 1 100 ? -2.570 8.044 -11.430 1.00 90.31 100 PRO A CA 1
ATOM 818 C C . PRO A 1 100 ? -2.203 9.283 -10.597 1.00 90.31 100 PRO A C 1
ATOM 820 O O . PRO A 1 100 ? -1.910 9.218 -9.398 1.00 90.31 100 PRO A O 1
ATOM 823 N N . GLY A 1 101 ? -2.273 10.465 -11.212 1.00 90.19 101 GLY A N 1
ATOM 824 C CA . GLY A 1 101 ? -1.955 11.725 -10.531 1.00 90.19 101 GLY A CA 1
ATOM 825 C C . GLY A 1 101 ? -2.873 12.026 -9.338 1.00 90.19 101 GLY A C 1
ATOM 826 O O . GLY A 1 101 ? -2.402 12.512 -8.307 1.00 90.19 101 GLY A O 1
ATOM 827 N N . ASN A 1 102 ? -4.168 11.704 -9.445 1.00 90.38 102 ASN A N 1
ATOM 828 C CA . ASN A 1 102 ? -5.145 11.854 -8.359 1.00 90.38 102 ASN A CA 1
ATOM 829 C C . ASN A 1 102 ? -4.803 10.958 -7.156 1.00 90.38 102 ASN A C 1
ATOM 831 O O . ASN A 1 102 ? -4.820 11.442 -6.026 1.00 90.38 102 ASN A O 1
ATOM 835 N N . PHE A 1 103 ? -4.391 9.711 -7.398 1.00 91.19 103 PHE A N 1
ATOM 836 C CA . PHE A 1 103 ? -3.931 8.771 -6.379 1.00 91.19 103 PHE A CA 1
ATOM 837 C C . PHE A 1 103 ? -2.778 9.369 -5.570 1.00 91.19 103 PHE A C 1
ATOM 839 O O . PHE A 1 103 ? -2.870 9.483 -4.347 1.00 91.19 103 PHE A O 1
ATOM 846 N N . LYS A 1 104 ? -1.720 9.835 -6.245 1.00 91.19 104 LYS A N 1
ATOM 847 C CA . LYS A 1 104 ? -0.543 10.420 -5.580 1.00 91.19 104 LYS A CA 1
ATOM 848 C C . LYS A 1 104 ? -0.893 11.697 -4.812 1.00 91.19 104 LYS A C 1
ATOM 850 O O . LYS A 1 104 ? -0.431 11.899 -3.691 1.00 91.19 104 LYS A O 1
ATOM 855 N N . ASN A 1 105 ? -1.741 12.547 -5.392 1.00 92.44 105 ASN A N 1
ATOM 856 C CA . ASN A 1 105 ? -2.195 13.793 -4.775 1.00 92.44 105 ASN A CA 1
ATOM 857 C C . ASN A 1 105 ? -3.010 13.528 -3.499 1.00 92.44 105 ASN A C 1
ATOM 859 O O . ASN A 1 105 ? -2.755 14.138 -2.459 1.00 92.44 105 ASN A O 1
ATOM 863 N N . HIS A 1 106 ? -3.954 12.588 -3.555 1.00 93.75 106 HIS A N 1
ATOM 864 C CA . HIS A 1 106 ? -4.770 12.228 -2.403 1.00 93.75 106 HIS A CA 1
ATOM 865 C C . HIS A 1 106 ? -3.940 11.561 -1.309 1.00 93.75 106 HIS A C 1
ATOM 867 O O . HIS A 1 106 ? -4.105 11.904 -0.135 1.00 93.75 106 HIS A O 1
ATOM 873 N N . TRP A 1 107 ? -3.004 10.683 -1.686 1.00 93.25 107 TRP A N 1
ATOM 874 C CA . TRP A 1 107 ? -2.084 10.066 -0.738 1.00 93.25 107 TRP A CA 1
ATOM 875 C C . TRP A 1 107 ? -1.252 11.122 -0.003 1.00 93.25 107 TRP A C 1
ATOM 877 O O . TRP A 1 107 ? -1.249 11.153 1.227 1.00 93.25 107 TRP A O 1
ATOM 887 N N . ALA A 1 108 ? -0.625 12.050 -0.733 1.00 92.44 108 ALA A N 1
ATOM 888 C CA . ALA A 1 108 ? 0.190 13.115 -0.147 1.00 92.44 108 ALA A CA 1
ATOM 889 C C . ALA A 1 108 ? -0.604 14.031 0.805 1.00 92.44 108 ALA A C 1
ATOM 891 O O . ALA A 1 108 ? -0.055 14.551 1.777 1.00 92.44 108 ALA A O 1
ATOM 892 N N . LYS A 1 109 ? -1.903 14.216 0.546 1.00 93.06 109 LYS A N 1
ATOM 893 C CA . LYS A 1 109 ? -2.807 15.050 1.353 1.00 93.06 109 LYS A CA 1
ATOM 894 C C . LYS A 1 109 ? -3.546 14.293 2.459 1.00 93.06 109 LYS A C 1
ATOM 896 O O . LYS A 1 109 ? -4.317 14.915 3.185 1.00 93.06 109 LYS A O 1
ATOM 901 N N . ASN A 1 110 ? -3.320 12.986 2.611 1.00 90.81 110 ASN A N 1
ATOM 902 C CA . ASN A 1 110 ? -4.057 12.116 3.537 1.00 90.81 110 ASN A CA 1
ATOM 903 C C . ASN A 1 110 ? -5.579 12.189 3.341 1.00 90.81 110 ASN A C 1
ATOM 905 O O . ASN A 1 110 ? -6.339 12.199 4.310 1.00 90.81 110 ASN A O 1
ATOM 909 N N . LEU A 1 111 ? -6.026 12.284 2.089 1.00 92.00 111 LEU A N 1
ATOM 910 C CA . LEU A 1 111 ? -7.449 12.274 1.774 1.00 92.00 111 LEU A CA 1
ATOM 911 C C . LEU A 1 111 ? -7.987 10.836 1.794 1.00 92.00 111 LEU A C 1
ATOM 913 O O . LEU A 1 111 ? -7.248 9.906 1.447 1.00 92.00 111 LEU A O 1
ATOM 917 N N . PRO A 1 112 ? -9.269 10.635 2.158 1.00 89.56 112 PRO A N 1
ATOM 918 C CA . PRO A 1 112 ? -9.924 9.340 2.025 1.00 89.56 112 PRO A CA 1
ATOM 919 C C . PRO A 1 112 ? -9.711 8.738 0.638 1.00 89.56 112 PRO A C 1
ATOM 921 O O . PRO A 1 112 ? -9.687 9.455 -0.362 1.00 89.56 112 PRO A O 1
ATOM 924 N N . PHE A 1 113 ? -9.550 7.416 0.592 1.00 88.62 113 PHE A N 1
ATOM 925 C CA . PHE A 1 113 ? -9.371 6.676 -0.654 1.00 88.62 113 PHE A CA 1
ATOM 926 C C . PHE A 1 113 ? -10.684 6.642 -1.445 1.00 88.62 113 PHE A C 1
ATOM 928 O O . PHE A 1 113 ? -11.461 5.694 -1.354 1.00 88.62 113 PHE A O 1
ATOM 935 N N . LEU A 1 114 ? -10.943 7.733 -2.158 1.00 86.25 114 LEU A N 1
ATOM 936 C CA . LEU A 1 114 ? -12.089 7.960 -3.029 1.00 86.25 114 LEU A CA 1
ATOM 937 C C . LEU A 1 114 ? -11.529 8.338 -4.399 1.00 86.25 114 LEU A C 1
ATOM 939 O O . LEU A 1 114 ? -11.377 9.515 -4.722 1.00 86.25 114 LEU A O 1
ATOM 943 N N . ILE A 1 115 ? -11.101 7.319 -5.139 1.00 84.62 115 ILE A N 1
ATOM 944 C CA . ILE A 1 115 ? -10.566 7.454 -6.492 1.00 84.62 115 ILE A CA 1
ATOM 945 C C . ILE A 1 115 ? -11.673 7.017 -7.454 1.00 84.62 115 ILE A C 1
ATOM 947 O O . ILE A 1 115 ? -12.193 5.910 -7.326 1.00 84.62 115 ILE A O 1
ATOM 951 N N . GLU A 1 116 ? -12.066 7.912 -8.360 1.00 81.88 116 GLU A N 1
ATOM 952 C CA . GLU A 1 116 ? -13.023 7.612 -9.433 1.00 81.88 116 GLU A CA 1
ATOM 953 C C . GLU A 1 116 ? -12.425 6.577 -10.393 1.00 81.88 116 GLU A C 1
ATOM 955 O O . GLU A 1 116 ? -11.219 6.610 -10.647 1.00 81.88 116 GLU A O 1
ATOM 960 N N . ASP A 1 117 ? -13.259 5.647 -10.872 1.00 83.38 117 ASP A N 1
ATOM 961 C CA . ASP A 1 117 ? -12.869 4.546 -11.767 1.00 83.38 117 ASP A CA 1
ATOM 962 C C . ASP A 1 117 ? -11.658 3.740 -11.265 1.00 83.38 117 ASP A C 1
ATOM 964 O O . ASP A 1 117 ? -10.768 3.349 -12.016 1.00 83.38 117 ASP A O 1
ATOM 968 N N . TYR A 1 118 ? -11.605 3.516 -9.949 1.00 83.38 118 TYR A N 1
ATOM 969 C CA . TYR A 1 118 ? -10.518 2.784 -9.316 1.00 83.38 118 TYR A CA 1
ATOM 970 C C . TYR A 1 118 ? -10.437 1.329 -9.800 1.00 83.38 118 TYR A C 1
ATOM 972 O O . TYR A 1 118 ? -11.325 0.517 -9.532 1.00 83.38 118 TYR A O 1
ATOM 980 N N . GLU A 1 119 ? -9.305 0.995 -10.415 1.00 83.50 119 GLU A N 1
ATOM 981 C CA . GLU A 1 119 ? -8.883 -0.373 -10.701 1.00 83.50 119 GLU A CA 1
ATOM 982 C C . GLU A 1 119 ? -7.774 -0.799 -9.732 1.00 83.50 119 GLU A C 1
ATOM 984 O O . GLU A 1 119 ? -6.828 -0.052 -9.460 1.00 83.50 119 GLU A O 1
ATOM 989 N N . GLU A 1 120 ? -7.892 -2.011 -9.187 1.00 85.25 120 GLU A N 1
ATOM 990 C CA . GLU A 1 120 ? -6.886 -2.537 -8.271 1.00 85.25 120 GLU A CA 1
ATOM 991 C C . GLU A 1 120 ? -5.563 -2.819 -8.987 1.00 85.25 120 GLU A C 1
ATOM 993 O O . GLU A 1 120 ? -5.546 -3.415 -10.065 1.00 85.25 120 GLU A O 1
ATOM 998 N N . GLN A 1 121 ? -4.438 -2.475 -8.353 1.00 86.12 121 GLN A N 1
ATOM 999 C CA . GLN A 1 121 ? -3.129 -2.703 -8.956 1.00 86.12 121 GLN A CA 1
ATOM 1000 C C . GLN A 1 121 ? -2.865 -4.208 -9.151 1.00 86.12 121 GLN A C 1
ATOM 1002 O O . GLN A 1 121 ? -3.168 -5.020 -8.258 1.00 86.12 121 GLN A O 1
ATOM 1007 N N . PRO A 1 122 ? -2.266 -4.617 -10.286 1.00 78.38 122 PRO A N 1
ATOM 1008 C CA . PRO A 1 122 ? -1.869 -6.003 -10.488 1.00 78.38 122 PRO A CA 1
ATOM 1009 C C . PRO A 1 122 ? -0.839 -6.387 -9.416 1.00 78.38 122 PRO A C 1
ATOM 1011 O O . PRO A 1 122 ? 0.081 -5.624 -9.124 1.00 78.38 122 PRO A O 1
ATOM 1014 N N . GLY A 1 123 ? -1.012 -7.545 -8.774 1.00 77.50 123 GLY A N 1
ATOM 1015 C CA . GLY A 1 123 ? -0.158 -7.976 -7.664 1.00 77.50 123 GLY A CA 1
ATOM 1016 C C . GLY A 1 123 ? -0.779 -9.089 -6.820 1.00 77.50 123 GLY A C 1
ATOM 1017 O O . GLY A 1 123 ? -1.739 -9.736 -7.241 1.00 77.50 123 GLY A O 1
ATOM 1018 N N . LEU A 1 124 ? -0.223 -9.313 -5.622 1.00 77.88 124 LEU A N 1
ATOM 1019 C CA . LEU A 1 124 ? -0.739 -10.306 -4.675 1.00 77.88 124 LEU A CA 1
ATOM 1020 C C . LEU A 1 124 ? -2.185 -9.983 -4.295 1.00 77.88 124 LEU A C 1
ATOM 1022 O O . LEU A 1 124 ? -2.478 -8.944 -3.701 1.00 77.88 124 LEU A O 1
ATOM 1026 N N . GLN A 1 125 ? -3.074 -10.907 -4.633 1.00 66.94 125 GLN A N 1
ATOM 1027 C CA . GLN A 1 125 ? -4.474 -10.859 -4.255 1.00 66.94 125 GLN A CA 1
ATOM 1028 C C . GLN A 1 125 ? -4.635 -11.230 -2.769 1.00 66.94 125 GLN A C 1
ATOM 1030 O O . GLN A 1 125 ? -3.869 -12.045 -2.254 1.00 66.94 125 GLN A O 1
ATOM 1035 N N . PRO A 1 126 ? -5.636 -10.684 -2.056 1.00 53.47 126 PRO A N 1
ATOM 1036 C CA . PRO A 1 126 ? -5.836 -10.960 -0.631 1.00 53.47 126 PRO A CA 1
ATOM 1037 C C . PRO A 1 126 ? -6.297 -12.399 -0.312 1.00 53.47 126 PRO A C 1
ATOM 1039 O O . PRO A 1 126 ? -6.414 -12.745 0.858 1.00 53.47 126 PRO A O 1
ATOM 1042 N N . HIS A 1 127 ? -6.572 -13.230 -1.322 1.00 55.53 127 HIS A N 1
ATOM 1043 C CA . HIS A 1 127 ? -7.121 -14.588 -1.205 1.00 55.53 127 HIS A CA 1
ATOM 1044 C C . HIS A 1 127 ? -6.057 -15.680 -1.416 1.00 55.53 127 HIS A C 1
ATOM 1046 O O . HIS A 1 127 ? -6.219 -16.566 -2.253 1.00 55.53 127 HIS A O 1
ATOM 1052 N N . ILE A 1 128 ? -4.972 -15.611 -0.638 1.00 42.94 128 ILE A N 1
ATOM 1053 C CA . ILE A 1 128 ? -3.933 -16.653 -0.550 1.00 42.94 128 ILE A CA 1
ATOM 1054 C C . ILE A 1 128 ? -3.947 -17.261 0.850 1.00 42.94 128 ILE A C 1
ATOM 1056 O O . ILE A 1 128 ? -3.703 -16.497 1.819 1.00 42.94 128 ILE A O 1
#

Nearest PDB structures (foldseek):
  7x9r-assembly1_A  TM=7.414E-01  e=1.591E+00  Listeria monocytogenes
  1nzn-assembly1_A  TM=5.771E-01  e=2.411E+00  Homo sapiens

Organism: NCBI:txid8208

Solvent-accessible surface area (backbone atoms only — not comparable to full-atom values): 7431 Å² total; per-residue (Å²): 113,70,65,61,52,51,56,50,52,37,52,51,48,42,56,53,29,53,52,47,35,70,77,40,77,80,42,45,64,42,34,40,53,36,10,51,33,27,43,79,70,69,39,47,69,64,8,45,54,30,26,50,54,36,67,68,61,65,63,56,93,92,51,81,70,52,71,51,57,33,42,35,60,56,54,38,42,52,47,17,43,55,57,63,39,70,90,49,60,78,90,77,61,50,71,82,75,75,44,58,68,66,60,55,52,32,55,76,67,61,37,70,90,77,63,83,91,70,73,81,54,62,46,84,66,93,89,119

Foldseek 3Di:
DVVVVLLVVLVVLLVVLVVVCVVPVLPLVSLLSNLVSCLSNVNLLSNLVSLVSLCVPDDDVPDDDDLSNLQSVLVNLVSFQVQVCVVPPPVRDDCVVPDDPVSVVCNVVSHHPDDPPDDRRHGDDPPD

pLDDT: mean 88.5, std 9.35, range [42.94, 96.5]

Secondary structure (DSSP, 8-state):
-HHHHHHHHHHHHHHHHHHHHHH-TT-HHHHHHHHHHHHHTT-HHHHHHHHHHHHTSPPPTTPPPPHHHHHHHHHHHHHHHHHHTTTS-TTT--HHHHS-HHHHHHHHTT--S--TT--PPSS--S--

InterPro domains:
  IPR011990 Tetratricopeptide-like helical domain superfamily [SSF48452] (12-59)

Radius of gyration: 15.27 Å; Cα contacts (8 Å, |Δi|>4): 126; chains: 1; bounding box: 48×32×41 Å